Protein AF-A0A1V6FUI4-F1 (afdb_monomer_lite)

Sequence (55 aa):
MRRSKKADARSLVASMQSLGRYDLGGFTVNYGPGQNHGSKFVELAMVTRDGKLKN

pLDDT: mean 90.81, std 8.91, range [57.53, 97.38]

Structure (mmCIF, N/CA/C/O backbone):
data_AF-A0A1V6FUI4-F1
#
_entry.id   AF-A0A1V6FUI4-F1
#
loop_
_at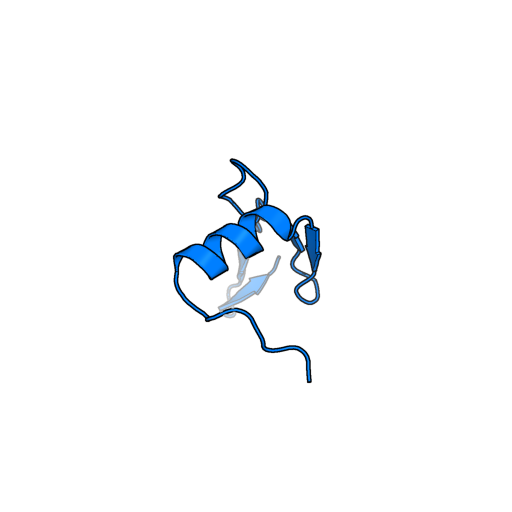om_site.group_PDB
_atom_site.id
_atom_site.type_symbol
_atom_site.label_atom_id
_atom_site.label_alt_id
_atom_site.label_comp_id
_atom_site.label_asym_id
_atom_site.label_entity_id
_atom_site.label_seq_id
_atom_site.pdbx_PDB_ins_code
_atom_site.Cartn_x
_atom_site.Cartn_y
_atom_site.Cartn_z
_atom_site.occupancy
_atom_site.B_iso_or_equiv
_atom_site.auth_seq_id
_atom_site.auth_comp_id
_atom_site.auth_asym_id
_atom_site.auth_atom_id
_atom_site.pdbx_PDB_model_num
ATOM 1 N N . MET A 1 1 ? 18.419 -22.211 -11.172 1.00 57.53 1 MET A N 1
ATOM 2 C CA . MET A 1 1 ? 18.008 -21.112 -10.264 1.00 57.53 1 MET A CA 1
ATOM 3 C C . MET A 1 1 ? 17.811 -19.837 -11.075 1.00 57.53 1 MET A C 1
ATOM 5 O O . MET A 1 1 ? 18.745 -19.414 -11.744 1.00 57.53 1 MET A O 1
ATOM 9 N N . ARG A 1 2 ? 16.614 -19.238 -11.066 1.00 61.09 2 ARG A N 1
ATOM 10 C CA . ARG A 1 2 ? 16.370 -17.940 -11.715 1.00 61.09 2 ARG A CA 1
ATOM 11 C C . ARG A 1 2 ? 16.993 -16.861 -10.825 1.00 61.09 2 ARG A C 1
ATOM 13 O O . ARG A 1 2 ? 16.559 -16.691 -9.692 1.00 61.09 2 ARG A O 1
ATOM 20 N N . ARG A 1 3 ? 18.052 -16.193 -11.292 1.00 65.06 3 ARG A N 1
ATOM 21 C CA . ARG A 1 3 ? 18.690 -15.098 -10.546 1.00 65.06 3 ARG A CA 1
ATOM 22 C C . ARG A 1 3 ? 17.657 -13.985 -10.359 1.00 65.06 3 ARG A C 1
ATOM 24 O O . ARG A 1 3 ? 17.179 -13.431 -11.350 1.00 65.06 3 ARG A O 1
ATOM 31 N N . SER A 1 4 ? 17.308 -13.676 -9.113 1.00 69.75 4 SER A N 1
ATOM 32 C CA . SER A 1 4 ? 16.487 -12.505 -8.802 1.00 69.75 4 SER A CA 1
ATOM 33 C C . SER A 1 4 ? 17.175 -11.260 -9.357 1.00 69.75 4 SER A C 1
ATOM 35 O O . SER A 1 4 ? 18.399 -11.125 -9.253 1.00 69.75 4 SER A O 1
ATOM 37 N N . LYS A 1 5 ? 16.408 -10.370 -10.000 1.00 71.75 5 LYS A N 1
ATOM 38 C CA . LYS A 1 5 ? 16.939 -9.078 -10.458 1.00 71.75 5 LYS A CA 1
ATOM 39 C C . LYS A 1 5 ? 17.591 -8.367 -9.270 1.00 71.75 5 LYS A C 1
ATOM 41 O O . LYS A 1 5 ? 17.122 -8.496 -8.141 1.00 71.75 5 LYS A O 1
ATOM 46 N N . LYS A 1 6 ? 18.683 -7.644 -9.534 1.00 82.50 6 LYS A N 1
ATOM 47 C CA . LYS A 1 6 ? 19.366 -6.825 -8.528 1.00 82.50 6 LYS A CA 1
ATOM 48 C C . LYS A 1 6 ? 18.329 -5.927 -7.851 1.00 82.50 6 LYS A C 1
ATOM 50 O O . LYS A 1 6 ? 17.624 -5.208 -8.550 1.00 82.50 6 LYS A O 1
ATOM 55 N N . ALA A 1 7 ? 18.227 -6.012 -6.528 1.00 88.06 7 ALA A N 1
ATOM 56 C CA . ALA A 1 7 ? 17.324 -5.181 -5.747 1.00 88.06 7 ALA A CA 1
ATOM 57 C C . ALA A 1 7 ? 17.952 -3.790 -5.583 1.00 88.06 7 ALA A C 1
ATOM 59 O O . ALA A 1 7 ? 18.739 -3.544 -4.674 1.00 88.06 7 ALA A O 1
ATOM 60 N N . ASP A 1 8 ? 17.648 -2.905 -6.527 1.00 93.56 8 ASP A N 1
ATOM 61 C CA . ASP A 1 8 ? 17.975 -1.480 -6.481 1.00 93.56 8 ASP A CA 1
ATOM 62 C C . ASP A 1 8 ? 16.710 -0.615 -6.624 1.00 93.56 8 ASP A C 1
ATOM 64 O O . ASP A 1 8 ? 15.642 -1.105 -7.004 1.00 93.56 8 ASP A O 1
ATOM 68 N N . ALA A 1 9 ? 16.808 0.683 -6.319 1.00 94.06 9 ALA A N 1
ATOM 69 C CA . ALA A 1 9 ? 15.651 1.582 -6.317 1.00 94.06 9 ALA A CA 1
ATOM 70 C C . ALA A 1 9 ? 14.925 1.628 -7.675 1.00 94.06 9 ALA A C 1
ATOM 72 O O . ALA A 1 9 ? 13.696 1.644 -7.728 1.00 94.06 9 ALA A O 1
ATOM 73 N N . ARG A 1 10 ? 15.671 1.582 -8.788 1.00 93.62 10 ARG A N 1
ATOM 74 C CA . ARG A 1 10 ? 15.095 1.591 -10.139 1.00 93.62 10 ARG A CA 1
ATOM 75 C C . ARG A 1 10 ? 14.315 0.305 -10.412 1.00 93.62 10 ARG A C 1
ATOM 77 O O . ARG A 1 10 ? 13.219 0.360 -10.966 1.00 93.62 10 ARG A O 1
ATOM 84 N N . SER A 1 11 ? 14.862 -0.839 -10.009 1.00 93.44 11 SER A N 1
ATOM 85 C CA . SER A 1 11 ? 14.204 -2.140 -10.139 1.00 93.44 11 SER A CA 1
ATOM 86 C C . SER A 1 11 ? 12.924 -2.231 -9.302 1.00 93.44 11 SER A C 1
ATOM 88 O O . SER A 1 11 ? 11.934 -2.807 -9.760 1.00 93.44 11 SER A O 1
ATOM 90 N N . LEU A 1 12 ? 12.910 -1.609 -8.118 1.00 92.62 12 LEU A N 1
ATOM 91 C CA . LEU A 1 12 ? 11.746 -1.563 -7.242 1.00 92.62 12 LEU A CA 1
ATOM 92 C C . LEU A 1 12 ? 10.631 -0.709 -7.852 1.00 92.62 12 LEU A C 1
ATOM 94 O O . LEU A 1 12 ? 9.504 -1.182 -7.967 1.00 92.62 12 LEU A O 1
ATOM 98 N N . VAL A 1 13 ? 10.949 0.502 -8.322 1.00 94.06 13 VAL A N 1
ATOM 99 C CA . VAL A 1 13 ? 9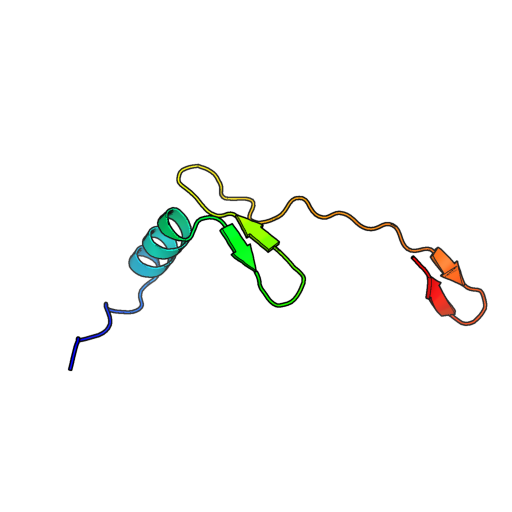.971 1.384 -8.982 1.00 94.06 13 VAL A CA 1
ATOM 100 C C . VAL A 1 13 ? 9.373 0.717 -10.223 1.00 94.06 13 VAL A C 1
ATOM 102 O O . VAL A 1 13 ? 8.156 0.725 -10.390 1.00 94.06 13 VAL A O 1
ATOM 105 N N . ALA A 1 14 ? 10.195 0.076 -11.059 1.00 93.81 14 ALA A N 1
ATOM 106 C CA . ALA A 1 14 ? 9.708 -0.653 -12.233 1.00 93.81 14 ALA A CA 1
ATOM 107 C C . ALA A 1 14 ? 8.774 -1.821 -11.859 1.00 93.81 14 ALA A C 1
ATOM 109 O O . ALA A 1 14 ? 7.794 -2.097 -12.554 1.00 93.81 14 ALA A O 1
ATOM 110 N N . SER A 1 15 ? 9.055 -2.499 -10.745 1.00 93.81 15 SER A N 1
ATOM 111 C CA . SER A 1 15 ? 8.201 -3.578 -10.240 1.00 93.81 15 SER A CA 1
ATOM 112 C C . SER A 1 15 ? 6.876 -3.029 -9.705 1.00 93.81 15 SER A C 1
ATOM 114 O O . SER A 1 15 ? 5.825 -3.569 -10.020 1.00 93.81 15 SER A O 1
ATOM 116 N N . MET A 1 16 ? 6.896 -1.904 -8.983 1.00 94.81 16 MET A N 1
ATOM 117 C CA . MET A 1 16 ? 5.678 -1.237 -8.504 1.00 94.81 16 M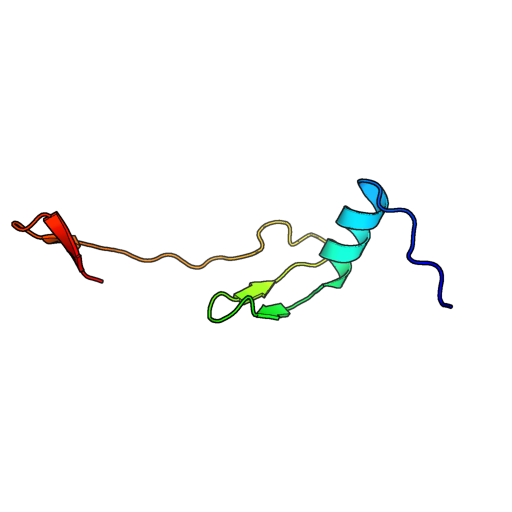ET A CA 1
ATOM 118 C C . MET A 1 16 ? 4.799 -0.777 -9.674 1.00 94.81 16 MET A C 1
ATOM 120 O O . MET A 1 16 ? 3.605 -1.049 -9.687 1.00 94.81 16 MET A O 1
ATOM 124 N N . GLN A 1 17 ? 5.386 -0.175 -10.712 1.00 95.50 17 GLN A N 1
ATOM 125 C CA . GLN A 1 17 ? 4.655 0.237 -11.920 1.00 95.50 17 GLN A CA 1
ATOM 126 C C . GLN A 1 17 ? 4.020 -0.929 -12.693 1.00 95.50 17 GLN A C 1
ATOM 128 O O . GLN A 1 17 ? 3.151 -0.690 -13.525 1.00 95.50 17 GLN A O 1
ATOM 133 N N . SER A 1 18 ? 4.444 -2.171 -12.448 1.00 95.12 18 SER A N 1
ATOM 134 C CA . SER A 1 18 ? 3.877 -3.375 -13.071 1.00 95.12 18 SER A CA 1
ATOM 135 C C . SER A 1 18 ? 3.071 -4.245 -12.104 1.00 95.12 18 SER A C 1
ATOM 137 O O . SER A 1 18 ? 2.550 -5.276 -12.521 1.00 95.12 18 SER A O 1
ATOM 139 N N . LEU A 1 19 ? 2.942 -3.841 -10.835 1.00 95.62 19 LEU A N 1
ATOM 140 C CA . LEU A 1 19 ? 2.305 -4.647 -9.794 1.00 95.62 19 LEU A CA 1
ATOM 141 C C . LEU A 1 19 ? 0.796 -4.805 -10.022 1.00 95.62 19 LEU A C 1
ATOM 143 O O . LEU A 1 19 ? 0.246 -5.871 -9.761 1.00 95.62 19 LEU A O 1
ATOM 147 N N . GLY A 1 20 ? 0.130 -3.754 -10.509 1.00 95.44 20 GLY A N 1
ATOM 148 C CA . GLY A 1 20 ? -1.321 -3.731 -10.644 1.00 95.44 20 GLY A CA 1
ATOM 149 C C . GLY A 1 20 ? -2.018 -3.810 -9.287 1.00 95.44 20 GLY A C 1
ATOM 150 O O . GLY A 1 20 ? -1.511 -3.307 -8.279 1.00 95.44 20 GLY A O 1
ATOM 151 N N . ARG A 1 21 ? -3.196 -4.443 -9.272 1.00 96.25 21 ARG A N 1
ATOM 152 C CA . ARG A 1 21 ? -3.983 -4.655 -8.058 1.00 96.25 21 ARG A CA 1
ATOM 153 C C . ARG A 1 21 ? -3.371 -5.778 -7.226 1.00 96.25 21 ARG A C 1
ATOM 155 O O . ARG A 1 21 ? -3.231 -6.897 -7.709 1.00 96.25 21 ARG A O 1
ATOM 162 N N . TYR A 1 22 ? -3.088 -5.491 -5.964 1.00 97.12 22 TYR A N 1
ATOM 163 C CA . TYR A 1 22 ? -2.525 -6.442 -5.017 1.00 97.12 22 TYR A CA 1
ATOM 164 C C . TYR A 1 22 ? -3.245 -6.352 -3.670 1.00 97.12 22 TYR A C 1
ATOM 166 O O . TYR A 1 22 ? -3.488 -5.255 -3.167 1.00 97.12 22 TYR A O 1
ATOM 174 N N . ASP A 1 23 ? -3.601 -7.500 -3.099 1.00 96.50 23 ASP A N 1
ATOM 175 C CA . ASP A 1 23 ? -4.265 -7.606 -1.798 1.00 96.50 23 ASP A CA 1
ATOM 176 C C . ASP A 1 23 ? -3.239 -7.959 -0.711 1.00 96.50 23 ASP A C 1
ATOM 178 O O . ASP A 1 23 ? -2.545 -8.971 -0.802 1.00 96.50 23 ASP A O 1
ATOM 182 N N . LEU A 1 24 ? -3.138 -7.107 0.310 1.00 95.94 24 LEU A N 1
ATOM 183 C CA . LEU A 1 24 ? -2.238 -7.248 1.458 1.00 95.94 24 LEU A CA 1
ATOM 184 C C . LEU A 1 24 ? -2.919 -7.914 2.666 1.00 95.94 24 LEU A C 1
ATOM 186 O O . LEU A 1 24 ? -2.472 -7.736 3.796 1.00 95.94 24 LEU A O 1
ATOM 190 N N . GLY A 1 25 ? -3.999 -8.667 2.443 1.00 96.00 25 GLY A N 1
ATOM 191 C CA . GLY A 1 25 ? -4.760 -9.327 3.504 1.00 96.00 25 GLY A CA 1
ATOM 192 C C . GLY A 1 25 ? -5.913 -8.465 4.012 1.00 96.00 25 GLY A C 1
ATOM 193 O O . GLY A 1 25 ? -6.060 -8.272 5.214 1.00 96.00 25 GLY A O 1
ATOM 194 N N . GLY A 1 26 ? -6.712 -7.919 3.093 1.00 93.38 26 GLY A N 1
ATOM 195 C CA . GLY A 1 26 ? -7.852 -7.044 3.386 1.00 93.38 26 GLY A CA 1
ATOM 196 C C . GLY A 1 26 ? -7.599 -5.572 3.053 1.00 93.38 26 GLY A C 1
ATOM 197 O O . GLY A 1 26 ? -8.539 -4.781 3.020 1.00 93.38 26 GLY A O 1
ATOM 198 N N . PHE A 1 27 ? -6.357 -5.204 2.726 1.00 95.00 27 PHE A N 1
ATOM 199 C CA . PHE A 1 27 ? -6.002 -3.880 2.222 1.00 95.00 27 PHE A CA 1
ATOM 200 C C . PHE A 1 27 ? -5.511 -3.987 0.779 1.00 95.00 27 PHE A C 1
ATOM 202 O O . PHE A 1 27 ? -4.426 -4.496 0.502 1.00 95.00 27 PHE A O 1
ATOM 209 N N . THR A 1 28 ? -6.321 -3.510 -0.163 1.00 96.62 28 THR A N 1
ATOM 210 C CA . THR A 1 28 ? -5.952 -3.513 -1.581 1.00 96.62 28 THR A CA 1
ATOM 211 C C . THR A 1 28 ? -5.122 -2.281 -1.921 1.00 96.62 28 THR A C 1
ATOM 213 O O . THR A 1 28 ? -5.536 -1.153 -1.649 1.00 96.62 28 THR A O 1
ATOM 216 N N . VAL A 1 29 ? -4.008 -2.499 -2.617 1.00 96.50 29 VAL A N 1
ATOM 217 C CA . VAL A 1 29 ? -3.274 -1.452 -3.330 1.00 96.50 29 VAL A CA 1
ATOM 218 C C . VAL A 1 29 ? -3.360 -1.653 -4.838 1.00 96.50 29 VAL A C 1
ATOM 220 O O . VAL A 1 29 ? -3.537 -2.769 -5.320 1.00 96.50 29 VAL A O 1
ATOM 223 N N . ASN A 1 30 ? -3.231 -0.572 -5.596 1.00 97.00 30 ASN A N 1
ATOM 224 C CA . ASN A 1 30 ? -3.107 -0.593 -7.042 1.00 97.00 30 ASN A CA 1
ATOM 225 C C . ASN A 1 30 ? -1.974 0.337 -7.475 1.00 97.00 30 ASN A C 1
ATOM 227 O O . ASN A 1 30 ? -2.086 1.554 -7.337 1.00 97.00 30 ASN A O 1
ATOM 231 N N . TYR A 1 31 ? -0.903 -0.238 -8.017 1.00 97.38 31 TYR A N 1
ATOM 232 C CA . TYR A 1 31 ? 0.212 0.519 -8.582 1.00 97.38 31 TYR A CA 1
ATOM 233 C C . TYR A 1 31 ? 0.330 0.268 -10.086 1.00 97.38 31 TYR A C 1
ATOM 235 O O . TYR A 1 31 ? 0.110 -0.838 -10.576 1.00 97.38 31 TYR A O 1
ATOM 243 N N . GLY A 1 32 ? 0.681 1.316 -10.826 1.00 94.69 32 GLY A N 1
ATOM 244 C CA . GLY A 1 32 ? 0.755 1.299 -12.284 1.00 94.69 32 GLY A CA 1
ATOM 245 C C . GLY A 1 32 ? 1.510 2.513 -12.828 1.00 94.69 32 GLY A C 1
ATOM 246 O O . GLY A 1 32 ? 1.872 3.405 -12.053 1.00 94.69 32 GLY A O 1
ATOM 247 N N . PRO A 1 33 ? 1.734 2.611 -14.149 1.00 95.19 33 PRO A N 1
ATOM 248 C CA . PRO A 1 33 ? 2.341 3.796 -14.748 1.00 95.19 33 PRO A CA 1
ATOM 249 C C . PRO A 1 33 ? 1.496 5.040 -14.435 1.00 95.19 33 PRO A C 1
ATOM 251 O O . PRO A 1 33 ? 0.297 5.065 -14.705 1.00 95.19 33 PRO A O 1
ATOM 254 N N . GLY A 1 34 ? 2.100 6.049 -13.802 1.00 92.06 34 GLY A N 1
ATOM 255 C CA . GLY A 1 34 ? 1.404 7.266 -13.355 1.00 92.06 34 GLY A CA 1
ATOM 256 C C . GLY A 1 34 ? 0.507 7.098 -12.117 1.00 92.06 34 GLY A C 1
ATOM 257 O O . GLY A 1 34 ? 0.008 8.089 -11.592 1.00 92.06 34 GLY A O 1
ATOM 258 N N . GLN A 1 35 ? 0.333 5.878 -11.601 1.00 92.44 35 GLN A N 1
ATOM 259 C CA . GLN A 1 35 ? -0.442 5.589 -10.392 1.00 92.44 35 GLN A CA 1
ATOM 260 C C . GLN A 1 35 ? 0.496 5.423 -9.195 1.00 92.44 35 GLN A C 1
ATOM 262 O O . GLN A 1 35 ? 0.803 4.313 -8.764 1.00 92.44 35 GLN A O 1
ATOM 267 N N . ASN A 1 36 ? 0.960 6.558 -8.667 1.00 92.31 36 ASN A N 1
ATOM 268 C CA . ASN A 1 36 ? 1.877 6.594 -7.522 1.00 92.31 36 ASN A CA 1
ATOM 269 C C . ASN A 1 36 ? 1.146 6.544 -6.164 1.00 92.31 36 ASN A C 1
ATOM 271 O O . ASN A 1 36 ? 1.771 6.290 -5.137 1.00 92.31 36 ASN A O 1
ATOM 275 N N . HIS A 1 37 ? -0.175 6.758 -6.154 1.00 92.44 37 HIS A N 1
ATOM 276 C CA . HIS A 1 37 ? -1.027 6.600 -4.974 1.00 92.44 37 HIS A CA 1
ATOM 277 C C . HIS A 1 37 ? -1.612 5.186 -4.953 1.00 92.44 37 HIS A C 1
ATOM 279 O O . HIS A 1 37 ? -2.561 4.900 -5.679 1.00 92.44 37 HIS A O 1
ATOM 285 N N . GLY A 1 38 ? -1.039 4.315 -4.119 1.00 90.50 38 GLY A N 1
ATOM 286 C CA . GLY A 1 38 ? -1.389 2.894 -4.079 1.00 90.50 38 GLY A CA 1
ATOM 287 C C . GLY A 1 38 ? -2.782 2.596 -3.527 1.00 90.50 38 GLY A C 1
ATOM 288 O O . GLY A 1 38 ? -3.366 1.589 -3.893 1.00 90.50 38 GLY A O 1
ATOM 289 N N . SER A 1 39 ? -3.349 3.448 -2.674 1.00 94.12 39 SER A N 1
ATOM 290 C CA . SER A 1 39 ? -4.693 3.250 -2.123 1.00 94.12 39 SER A CA 1
ATOM 291 C C . SER A 1 39 ? -5.405 4.584 -1.941 1.00 94.12 39 SER A C 1
ATOM 293 O O . SER A 1 39 ? -4.775 5.620 -1.728 1.00 94.12 39 SER A O 1
ATOM 295 N N . LYS A 1 40 ? -6.732 4.540 -2.042 1.00 93.25 40 LYS A N 1
ATOM 296 C CA . LYS A 1 40 ? -7.647 5.650 -1.738 1.00 93.25 40 LYS A CA 1
ATOM 297 C C . LYS A 1 40 ? -8.569 5.309 -0.566 1.00 93.25 40 LYS A C 1
ATOM 299 O O . LYS A 1 40 ? -9.600 5.948 -0.395 1.00 93.25 40 LYS A O 1
ATOM 304 N N . PHE A 1 41 ? -8.240 4.257 0.181 1.00 94.00 41 PHE A N 1
ATOM 305 C CA . PHE A 1 41 ? -9.012 3.849 1.341 1.00 94.00 41 PHE A CA 1
ATOM 306 C C . PHE A 1 41 ? -8.956 4.942 2.412 1.00 94.00 41 PHE A C 1
ATOM 308 O O . PHE A 1 41 ? -7.877 5.411 2.773 1.00 94.00 41 PHE A O 1
ATOM 315 N N . VAL A 1 42 ? -10.129 5.342 2.891 1.00 93.8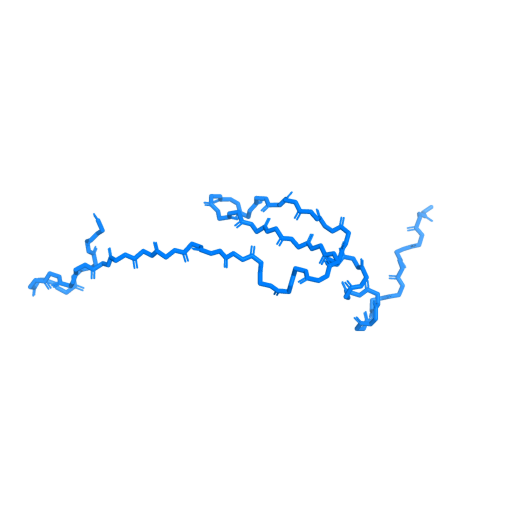1 42 VAL A N 1
ATOM 316 C CA . VAL A 1 42 ? -10.313 6.308 3.972 1.00 93.81 42 VAL A CA 1
ATOM 317 C C . VAL A 1 42 ? -11.349 5.720 4.916 1.00 93.81 42 VAL A C 1
ATOM 319 O O . VAL A 1 42 ? -12.403 5.271 4.468 1.00 93.81 42 VAL A O 1
ATOM 322 N N . GLU A 1 43 ? -11.051 5.746 6.209 1.00 91.88 43 GLU A N 1
ATOM 323 C CA . GLU A 1 43 ? -11.940 5.279 7.267 1.00 91.88 43 GLU A CA 1
ATOM 324 C C . GLU A 1 43 ? -12.128 6.391 8.298 1.00 91.88 43 GLU A C 1
ATOM 326 O O . GLU A 1 43 ? -11.179 7.092 8.657 1.00 91.88 43 GLU A O 1
ATOM 331 N N . LEU A 1 44 ? -13.368 6.566 8.753 1.00 92.19 44 LEU A N 1
ATOM 332 C CA . LEU A 1 44 ? -13.697 7.451 9.861 1.00 92.19 44 LEU A CA 1
ATOM 333 C C . LEU A 1 44 ? -13.901 6.590 11.100 1.00 92.19 44 LEU A C 1
ATOM 335 O O . LEU A 1 44 ? -14.690 5.652 11.072 1.00 92.19 44 LEU A O 1
ATOM 339 N N . ALA A 1 45 ? -13.219 6.935 12.186 1.00 92.62 45 ALA A N 1
ATOM 340 C CA . ALA A 1 45 ? -13.393 6.273 13.468 1.00 92.62 45 ALA A CA 1
ATOM 341 C C . ALA A 1 45 ? -13.776 7.295 14.540 1.00 92.62 45 ALA A C 1
ATOM 343 O O . ALA A 1 45 ? -13.221 8.394 14.611 1.00 92.62 45 ALA A O 1
ATOM 344 N N . MET A 1 46 ? -14.721 6.913 15.393 1.00 94.69 46 MET A N 1
ATOM 345 C CA . MET A 1 46 ? -15.068 7.639 16.606 1.00 94.69 46 MET A CA 1
ATOM 346 C C . MET A 1 46 ? -14.221 7.126 17.768 1.00 94.69 46 MET A C 1
ATOM 348 O O . MET A 1 46 ? -14.113 5.919 17.980 1.00 94.69 46 MET A O 1
ATOM 352 N N . VAL A 1 47 ? -13.680 8.048 18.563 1.00 93.75 47 VAL A N 1
ATOM 353 C CA . VAL A 1 47 ? -13.079 7.720 19.859 1.00 93.75 47 VAL A CA 1
ATOM 354 C C . VAL A 1 47 ? -14.193 7.688 20.904 1.00 93.75 47 VAL A C 1
ATOM 356 O O . VAL A 1 47 ? -14.840 8.703 21.168 1.00 93.75 47 VAL A O 1
ATOM 359 N N . THR A 1 48 ? -14.455 6.520 21.480 1.00 94.56 48 THR A N 1
ATOM 360 C CA . THR A 1 48 ? -15.453 6.344 22.537 1.00 94.56 48 THR A CA 1
ATOM 361 C C . THR A 1 48 ? -14.945 6.875 23.879 1.00 94.56 48 THR A C 1
ATOM 363 O O . THR A 1 48 ? -13.755 7.117 24.075 1.00 94.56 48 THR A O 1
ATOM 366 N N . ARG A 1 49 ? -15.848 7.033 24.858 1.00 93.75 49 ARG A N 1
ATOM 367 C CA . ARG A 1 49 ? -15.486 7.500 26.209 1.00 93.75 49 ARG A CA 1
ATOM 368 C C . ARG A 1 49 ? -14.526 6.548 26.937 1.00 93.75 49 ARG A C 1
ATOM 370 O O . ARG A 1 49 ? -13.730 7.012 27.743 1.00 93.75 49 ARG A O 1
ATOM 377 N N . ASP A 1 50 ? -14.584 5.247 26.648 1.00 95.25 50 ASP A N 1
ATOM 378 C CA 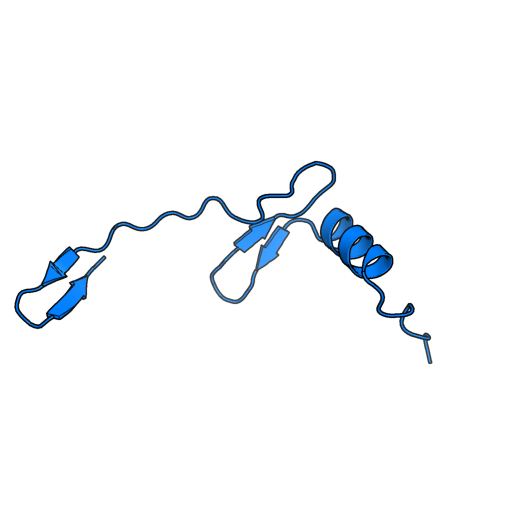. ASP A 1 50 ? -13.626 4.246 27.141 1.00 95.25 50 ASP A CA 1
ATOM 379 C C . ASP A 1 50 ? -12.328 4.187 26.309 1.00 95.25 50 ASP A C 1
ATOM 381 O O . ASP A 1 50 ? -11.513 3.290 26.506 1.00 95.25 50 ASP A O 1
ATOM 385 N N . GLY A 1 51 ? -12.118 5.146 25.398 1.00 92.12 51 GLY A N 1
ATOM 386 C CA . GLY A 1 51 ? -10.876 5.326 24.647 1.00 92.12 51 GLY A CA 1
ATOM 387 C C . GLY A 1 51 ? -10.690 4.359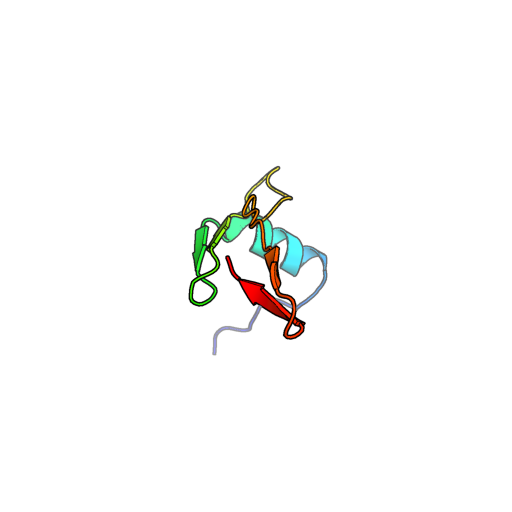 23.479 1.00 92.12 51 GLY A C 1
ATOM 388 O O . GLY A 1 51 ? -9.580 4.236 22.966 1.00 92.12 51 GLY A O 1
ATOM 389 N N . LYS A 1 52 ? -11.744 3.659 23.052 1.00 93.81 52 LYS A N 1
ATOM 390 C CA . LYS A 1 52 ? -11.676 2.722 21.928 1.00 93.81 52 LYS A CA 1
ATOM 391 C C . LYS A 1 52 ? -12.041 3.414 20.626 1.00 93.81 52 LYS A C 1
ATOM 393 O O . LYS A 1 52 ? -12.870 4.319 20.594 1.00 93.81 52 LYS A O 1
ATOM 398 N N . LEU A 1 53 ? -11.432 2.948 19.542 1.00 91.69 53 LEU A N 1
ATOM 399 C CA . LEU A 1 53 ? -11.864 3.304 18.199 1.00 91.69 53 LEU A CA 1
ATOM 400 C C . LEU A 1 53 ? -13.065 2.442 17.830 1.00 91.69 53 LEU A C 1
ATOM 402 O O . LEU A 1 53 ? -13.037 1.222 17.995 1.00 91.69 53 LEU A O 1
ATOM 406 N N . LYS A 1 54 ? -14.119 3.100 17.359 1.00 85.88 54 LYS A N 1
ATOM 407 C CA . LYS A 1 54 ? -15.283 2.456 16.774 1.00 85.88 54 LYS A CA 1
ATOM 408 C C . LYS A 1 54 ? -15.541 3.059 15.402 1.00 85.88 54 LYS A C 1
ATOM 410 O O . LYS A 1 54 ? -15.701 4.272 15.272 1.00 85.88 54 LYS A O 1
ATOM 415 N N . ASN A 1 55 ? -15.543 2.187 14.418 1.00 78.81 55 ASN A N 1
ATOM 416 C CA . ASN A 1 55 ? -15.781 2.415 13.004 1.00 78.81 55 ASN A CA 1
ATOM 417 C C . ASN A 1 55 ? -17.195 1.964 12.618 1.00 78.81 55 ASN A C 1
ATOM 419 O O . ASN A 1 55 ? -17.749 1.075 13.311 1.00 78.81 55 ASN A O 1
#

Secondary structure (DSSP, 8-state):
--PPPP--HHHHHHHHHHHEEEESSS-EEEEBTTB----------EE-TTS-EE-

Radius of gyration: 17.44 Å; chains: 1; bounding box: 35×29×42 Å

Foldseek 3Di:
DPDDPPPDPVVVLVCQQVVAWDDPPPDIFGGHVVPPPGDPDDDDWDQDPVRDTDD